Protein AF-A0A930MJV2-F1 (afdb_monomer)

Sequen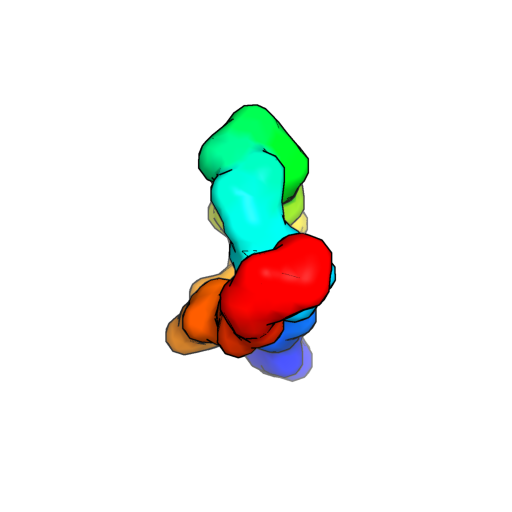ce (30 aa):
MKYLIDSANLDEIRALSEYLPIAGVTSNPS

Solvent-accessible surface area (backbone atoms only — not comparable to full-atom values): 2024 Å² total; per-residue (Å²): 134,75,40,73,44,83,56,83,53,65,68,59,53,51,58,49,54,75,79,43,65,60,76,50,74,43,70,71,95,122

Structure (mmCIF, N/CA/C/O backbone):
data_AF-A0A930MJV2-F1
#
_entry.id   AF-A0A930MJV2-F1
#
loop_
_atom_site.group_PDB
_atom_site.id
_atom_site.type_symbol
_atom_site.label_atom_id
_atom_site.label_alt_id
_atom_site.label_comp_id
_atom_site.label_asym_id
_atom_site.label_entity_id
_atom_site.label_seq_id
_atom_site.pdbx_PDB_ins_code
_atom_site.Cartn_x
_atom_site.Cartn_y
_atom_site.Cartn_z
_atom_site.occupancy
_atom_site.B_iso_or_equiv
_atom_site.a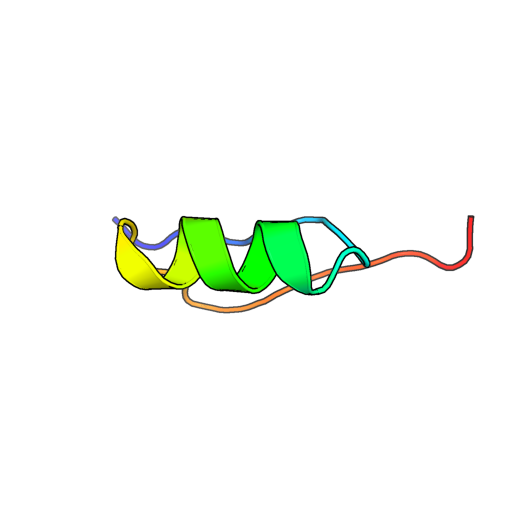uth_seq_id
_atom_site.auth_comp_id
_atom_site.auth_asym_id
_atom_site.auth_atom_id
_atom_site.pdbx_PDB_model_num
ATOM 1 N N . MET A 1 1 ? -13.970 1.057 8.087 1.00 80.12 1 MET A N 1
ATOM 2 C CA . MET A 1 1 ? -14.060 1.024 6.608 1.00 80.12 1 MET A CA 1
ATOM 3 C C . MET A 1 1 ? -12.713 0.578 6.059 1.00 80.12 1 MET A C 1
ATOM 5 O O . MET A 1 1 ? -11.723 0.795 6.743 1.00 80.12 1 MET A O 1
ATOM 9 N N . LYS A 1 2 ? -12.679 -0.092 4.903 1.00 86.56 2 LYS A N 1
ATOM 10 C CA . LYS A 1 2 ? -11.440 -0.538 4.241 1.00 86.56 2 LYS A CA 1
ATOM 11 C C . LYS A 1 2 ? -11.151 0.370 3.041 1.00 86.56 2 LYS A C 1
ATOM 13 O O . LYS A 1 2 ? -12.106 0.804 2.402 1.00 86.56 2 LYS A O 1
ATOM 18 N N . TYR A 1 3 ? -9.877 0.626 2.747 1.00 94.25 3 TYR A N 1
ATOM 19 C CA . TYR A 1 3 ? -9.448 1.520 1.661 1.00 94.25 3 TYR A CA 1
ATOM 20 C C . TYR A 1 3 ? -8.725 0.759 0.542 1.00 94.25 3 TYR A C 1
ATOM 22 O O . TYR A 1 3 ? -8.126 -0.287 0.792 1.00 94.25 3 TYR A O 1
ATOM 30 N N . LEU A 1 4 ? -8.771 1.294 -0.678 1.00 96.88 4 LEU A N 1
ATOM 31 C CA . LEU A 1 4 ? -7.946 0.865 -1.811 1.00 96.88 4 LEU A CA 1
ATOM 32 C C . LEU A 1 4 ? -7.015 2.017 -2.193 1.00 96.88 4 LEU A C 1
ATOM 34 O O . LEU A 1 4 ? -7.447 3.170 -2.173 1.00 96.88 4 LEU A O 1
ATOM 38 N N . ILE A 1 5 ? -5.759 1.704 -2.510 1.00 96.94 5 ILE A N 1
ATOM 39 C CA . ILE A 1 5 ? -4.780 2.684 -3.001 1.00 96.94 5 ILE A CA 1
ATOM 40 C C . ILE A 1 5 ? -4.707 2.565 -4.517 1.00 96.94 5 ILE A C 1
ATOM 42 O O . ILE A 1 5 ? -4.475 1.466 -5.008 1.00 96.94 5 ILE A O 1
ATOM 46 N N . ASP A 1 6 ? -4.856 3.676 -5.232 1.00 97.12 6 ASP A N 1
ATOM 47 C CA . ASP A 1 6 ? -4.627 3.737 -6.676 1.00 97.12 6 ASP A CA 1
ATOM 48 C C . ASP A 1 6 ? -3.301 4.447 -6.957 1.00 97.12 6 ASP A C 1
ATOM 50 O O . ASP A 1 6 ? -3.247 5.666 -7.101 1.00 97.12 6 ASP A O 1
ATOM 54 N N . SER A 1 7 ? -2.207 3.690 -6.916 1.00 96.94 7 SER A N 1
ATOM 55 C CA . SER A 1 7 ? -0.855 4.211 -7.122 1.00 96.94 7 SER A CA 1
ATOM 56 C C . SER A 1 7 ? 0.081 3.084 -7.541 1.00 96.94 7 SER A C 1
ATOM 58 O O . SER A 1 7 ? -0.076 1.935 -7.129 1.00 96.94 7 SER A O 1
ATOM 60 N N . ALA A 1 8 ? 1.085 3.421 -8.350 1.00 97.12 8 ALA A N 1
ATOM 61 C CA . ALA A 1 8 ? 2.215 2.544 -8.656 1.00 97.12 8 ALA A CA 1
ATOM 62 C C . ALA A 1 8 ? 3.475 2.906 -7.843 1.00 97.12 8 ALA A C 1
ATOM 64 O O . ALA A 1 8 ? 4.486 2.206 -7.927 1.00 97.12 8 ALA A O 1
ATOM 65 N N . ASN A 1 9 ? 3.440 3.992 -7.061 1.00 97.56 9 ASN A N 1
ATOM 66 C CA . ASN A 1 9 ? 4.577 4.442 -6.267 1.00 97.56 9 ASN A CA 1
ATOM 67 C C . ASN A 1 9 ? 4.676 3.638 -4.961 1.00 97.56 9 ASN A C 1
ATOM 69 O O . ASN A 1 9 ? 3.812 3.717 -4.088 1.00 97.56 9 ASN A O 1
ATOM 73 N N . LEU A 1 10 ? 5.764 2.882 -4.812 1.00 97.06 10 LEU A N 1
ATOM 74 C CA . LEU A 1 10 ? 5.972 1.998 -3.665 1.00 97.06 10 LEU A CA 1
ATOM 75 C C . LEU A 1 10 ? 6.157 2.747 -2.338 1.00 97.06 10 LEU A C 1
ATOM 77 O O . LEU A 1 10 ? 5.734 2.234 -1.301 1.00 97.06 10 LEU A O 1
ATOM 81 N N . ASP A 1 11 ? 6.745 3.943 -2.355 1.00 98.00 11 ASP A N 1
ATOM 82 C CA . ASP A 1 11 ? 6.951 4.739 -1.141 1.00 98.00 11 ASP A CA 1
ATOM 83 C C . ASP A 1 11 ? 5.616 5.272 -0.609 1.00 98.00 11 ASP A C 1
ATOM 85 O O . ASP A 1 11 ? 5.356 5.231 0.595 1.00 98.00 11 ASP A O 1
ATOM 89 N N . GLU A 1 12 ? 4.729 5.697 -1.512 1.00 96.81 12 GLU A N 1
ATOM 90 C CA . GLU A 1 12 ? 3.374 6.137 -1.173 1.00 96.81 12 GLU A CA 1
ATOM 91 C C . GLU A 1 12 ? 2.525 4.979 -0.635 1.00 96.81 12 GLU A C 1
ATOM 93 O O . GLU A 1 12 ? 1.899 5.104 0.421 1.00 96.81 12 GLU A O 1
ATOM 98 N N . ILE A 1 13 ? 2.549 3.829 -1.320 1.00 97.38 13 ILE A N 1
ATOM 99 C CA . ILE A 1 13 ? 1.835 2.621 -0.883 1.00 97.38 13 ILE A CA 1
ATOM 100 C C . ILE A 1 13 ? 2.289 2.218 0.519 1.00 97.38 13 ILE A C 1
ATOM 102 O O . ILE A 1 13 ? 1.452 1.922 1.375 1.00 97.38 13 ILE A O 1
ATOM 106 N N . ARG A 1 14 ? 3.603 2.228 0.773 1.00 96.88 14 ARG A N 1
ATOM 107 C CA . ARG A 1 14 ? 4.157 1.898 2.086 1.00 96.88 14 ARG A CA 1
ATOM 108 C C . ARG A 1 14 ? 3.670 2.870 3.153 1.00 96.88 14 ARG A C 1
ATOM 110 O O . ARG A 1 14 ? 3.133 2.419 4.161 1.00 96.88 14 ARG A O 1
ATOM 117 N N . ALA A 1 15 ? 3.81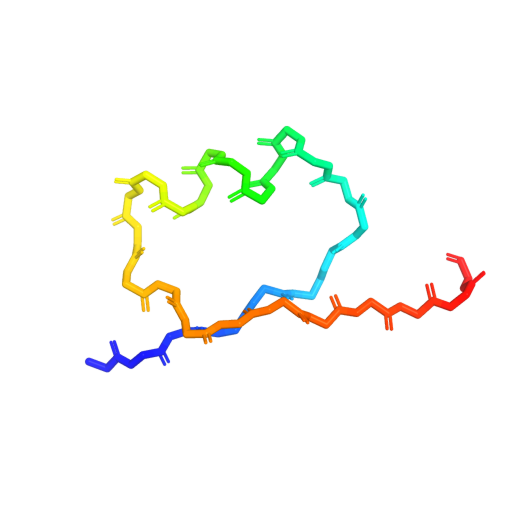9 4.174 2.924 1.00 97.12 15 ALA A N 1
ATOM 118 C CA . ALA A 1 15 ? 3.411 5.187 3.890 1.00 97.12 15 ALA A CA 1
ATOM 119 C C . ALA A 1 15 ? 1.921 5.052 4.240 1.00 97.12 15 ALA A C 1
ATOM 121 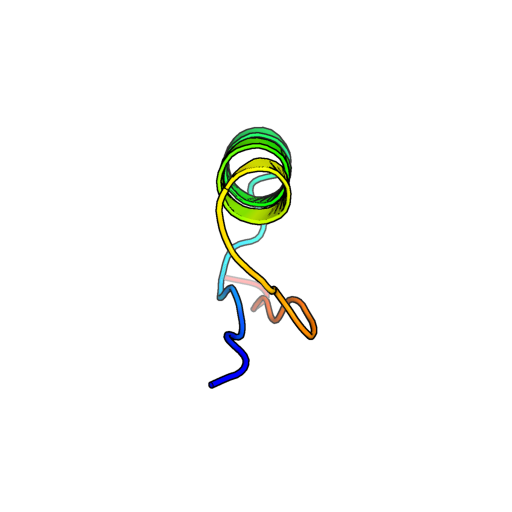O O . ALA A 1 15 ? 1.555 4.99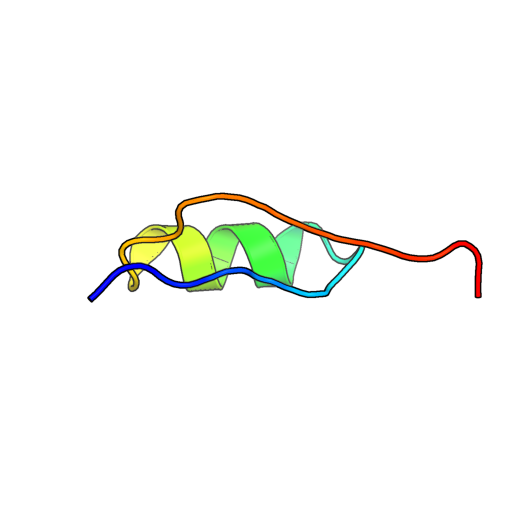3 5.409 1.00 97.12 15 ALA A O 1
ATOM 122 N N . LEU A 1 16 ? 1.047 4.921 3.240 1.00 95.44 16 LEU A N 1
ATOM 123 C CA . LEU A 1 16 ? -0.395 4.791 3.464 1.00 95.44 16 LEU A CA 1
ATOM 124 C C . LEU A 1 16 ? -0.778 3.459 4.126 1.00 95.44 16 LEU A C 1
ATOM 126 O O . LEU A 1 16 ? -1.690 3.435 4.953 1.00 95.44 16 LEU A O 1
ATOM 130 N N . SER A 1 17 ? -0.075 2.368 3.813 1.00 94.88 17 SER A N 1
ATOM 131 C CA . SER A 1 17 ? -0.303 1.060 4.439 1.00 94.88 17 SER A CA 1
ATOM 132 C C . SER A 1 17 ? 0.067 1.025 5.924 1.00 94.88 17 SER A C 1
ATOM 134 O O . SER A 1 17 ? -0.440 0.163 6.641 1.00 94.88 17 SER A O 1
ATOM 136 N N . GLU A 1 18 ? 0.940 1.916 6.394 1.00 95.81 18 GLU A N 1
ATOM 137 C CA . GLU A 1 18 ? 1.319 2.000 7.809 1.00 95.81 18 GLU A CA 1
ATOM 138 C C . GLU A 1 18 ? 0.255 2.730 8.654 1.00 95.81 18 GLU A C 1
ATOM 140 O O . GLU A 1 18 ? 0.094 2.423 9.835 1.00 95.81 18 GLU A O 1
ATOM 145 N N . TYR A 1 19 ? -0.514 3.651 8.058 1.00 94.38 19 TYR A N 1
ATOM 146 C CA . TYR A 1 19 ? -1.484 4.489 8.783 1.00 94.38 19 TYR A CA 1
ATOM 147 C C . TYR A 1 19 ? -2.952 4.125 8.546 1.00 94.38 19 TYR A C 1
ATOM 149 O O . TYR A 1 19 ? -3.807 4.472 9.365 1.00 94.38 19 TYR A O 1
ATOM 157 N N . LEU A 1 20 ? -3.274 3.452 7.438 1.00 94.31 20 LEU A N 1
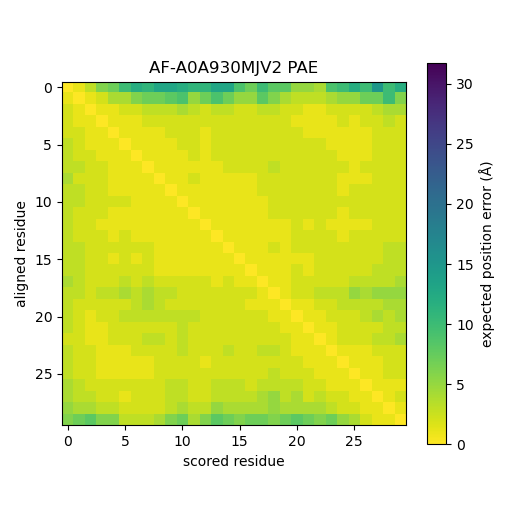ATOM 158 C CA . LEU A 1 20 ? -4.650 3.162 7.038 1.00 94.31 20 LEU A CA 1
ATOM 159 C C . LEU A 1 20 ? -4.892 1.655 6.874 1.00 94.31 20 LEU A C 1
ATOM 161 O O . LEU A 1 20 ? -4.007 0.916 6.450 1.00 94.31 20 LEU A O 1
ATOM 165 N N . PRO A 1 21 ? -6.119 1.172 7.144 1.00 94.75 21 PRO A N 1
ATOM 166 C CA . PRO A 1 21 ? -6.492 -0.220 6.908 1.00 94.75 21 PRO A CA 1
ATOM 167 C C . PRO A 1 21 ? -6.739 -0.478 5.408 1.00 94.75 21 PRO A C 1
ATOM 169 O O . PRO A 1 21 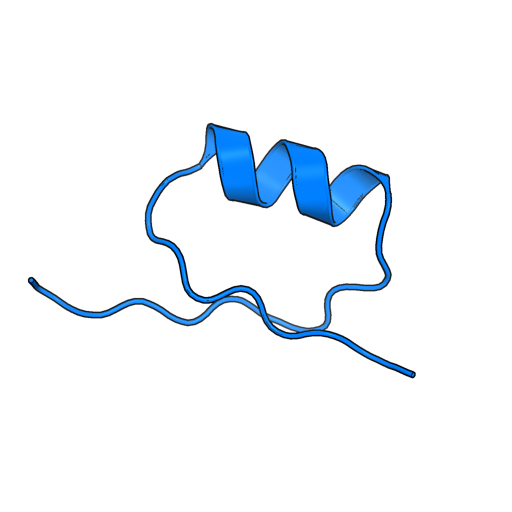? -7.888 -0.571 4.951 1.00 94.75 21 PRO A O 1
ATOM 172 N N . ILE A 1 22 ? -5.651 -0.564 4.639 1.00 96.25 22 ILE A N 1
ATOM 173 C CA . ILE A 1 22 ? -5.654 -0.828 3.195 1.00 96.25 22 ILE A CA 1
ATOM 174 C C . ILE A 1 22 ? -6.015 -2.292 2.921 1.00 96.25 22 ILE A C 1
ATOM 176 O O . ILE A 1 22 ? -5.495 -3.208 3.552 1.00 96.25 22 ILE A O 1
ATOM 180 N N . ALA A 1 23 ? -6.922 -2.522 1.974 1.00 97.06 23 ALA A N 1
ATOM 181 C CA . ALA A 1 23 ? -7.355 -3.854 1.550 1.00 97.06 23 ALA A CA 1
ATOM 182 C C . ALA A 1 23 ? -6.697 -4.330 0.250 1.00 97.06 23 ALA A C 1
ATOM 184 O O . ALA A 1 23 ? -6.746 -5.520 -0.050 1.00 97.06 23 ALA A O 1
ATOM 185 N N . GLY A 1 24 ? -6.115 -3.416 -0.524 1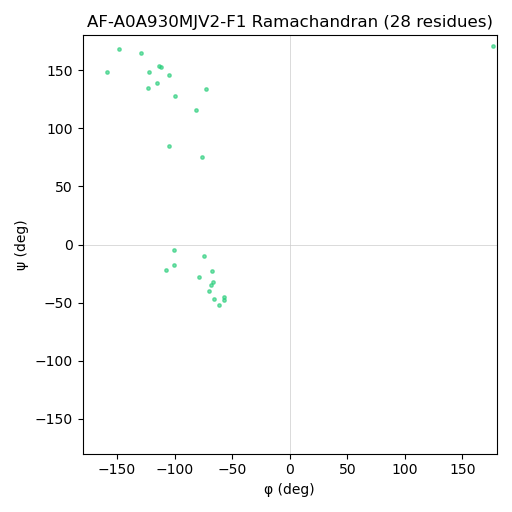.00 96.44 24 GLY A N 1
ATOM 186 C CA . GLY A 1 24 ? -5.481 -3.722 -1.796 1.00 96.44 24 GLY A CA 1
ATOM 187 C C . GLY A 1 24 ? -4.979 -2.472 -2.506 1.00 96.44 24 GLY A C 1
ATOM 188 O O . GLY A 1 24 ? -5.278 -1.345 -2.102 1.00 96.44 24 GLY A O 1
ATOM 189 N N . VAL A 1 25 ? -4.220 -2.708 -3.571 1.00 97.19 25 VAL A N 1
ATOM 190 C CA . VAL A 1 25 ? -3.642 -1.676 -4.431 1.00 97.19 25 VAL A CA 1
ATOM 191 C C . VAL A 1 25 ? -4.110 -1.924 -5.859 1.00 97.19 25 VAL A C 1
ATOM 193 O O . VAL A 1 25 ? -4.102 -3.065 -6.326 1.00 97.19 25 VAL A O 1
ATOM 196 N N . THR A 1 26 ? -4.524 -0.862 -6.535 1.00 97.50 26 THR A N 1
ATOM 197 C CA . THR A 1 26 ? -4.762 -0.819 -7.974 1.00 97.50 26 THR A CA 1
ATOM 198 C C .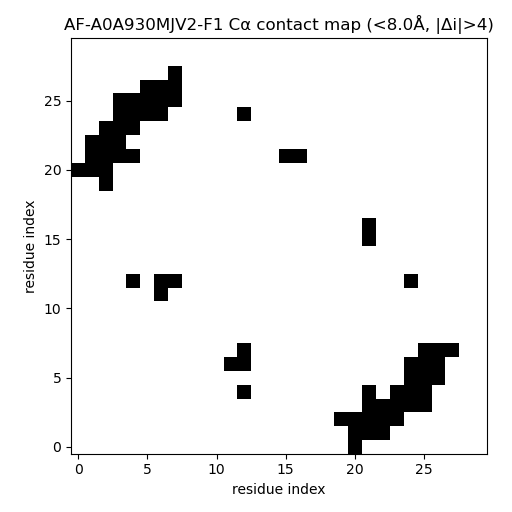 THR A 1 26 ? -3.717 0.075 -8.624 1.00 97.50 26 THR A C 1
ATOM 200 O O . THR A 1 26 ? -3.159 0.973 -7.995 1.00 97.50 26 THR A O 1
ATOM 203 N N . SER A 1 27 ? -3.422 -0.200 -9.885 1.00 96.69 27 SER A N 1
ATOM 204 C CA . SER A 1 27 ? -2.591 0.662 -10.711 1.00 96.69 27 SER A CA 1
ATOM 205 C C . SER A 1 27 ? -3.044 0.555 -12.159 1.00 96.69 27 SER A C 1
ATOM 207 O O . SER A 1 27 ? -3.834 -0.323 -12.528 1.00 96.69 27 SER A O 1
ATOM 209 N N . ASN A 1 28 ? -2.546 1.460 -12.988 1.00 96.38 28 ASN A N 1
ATOM 210 C CA . ASN A 1 28 ? -2.775 1.453 -14.420 1.00 96.38 28 ASN A CA 1
ATOM 211 C C . ASN A 1 28 ? -1.429 1.571 -15.165 1.00 96.38 28 ASN A C 1
ATOM 213 O O . ASN A 1 28 ? -0.417 1.889 -14.542 1.00 96.38 28 ASN A O 1
ATOM 217 N N . PRO A 1 29 ? -1.388 1.267 -16.475 1.00 94.94 29 PRO A N 1
ATOM 218 C CA . PRO A 1 29 ? -0.155 1.362 -17.259 1.00 94.94 29 PRO A CA 1
ATOM 219 C C . PRO A 1 29 ? 0.298 2.784 -17.627 1.00 94.94 29 PRO A C 1
ATOM 221 O O . PRO A 1 29 ? 1.368 2.898 -18.224 1.00 94.94 29 PRO A O 1
ATOM 224 N N . SER A 1 30 ? -0.529 3.819 -17.398 1.00 87.69 30 SER A N 1
ATOM 225 C CA . SER A 1 30 ? -0.168 5.209 -17.735 1.00 87.69 30 SER A CA 1
ATOM 226 C C . SER A 1 30 ? 0.859 5.817 -16.789 1.00 87.69 30 SER A C 1
ATOM 228 O O . SER A 1 30 ? 1.031 5.289 -15.671 1.00 87.69 30 SER A O 1
#

Radius of gyration: 9.11 Å; Cα contacts (8 Å, |Δi|>4): 34; chains: 1; bounding box: 21×10×26 Å

Secondary structure (DSSP, 8-state):
--EEEE---HHHHHHHHHHS-EEEEE----

Foldseek 3Di:
DEDEAEDPDPVVVVVCVVPGRHPYYHYDPD

pLDDT: mean 95.21, std 3.78, range [80.12, 98.0]

Nearest PDB structures (foldseek):
  1ggg-assembly1_B  TM=4.630E-01  e=1.358E+00  Escherichia coli
  4pz2-assembly1_C  TM=6.528E-01  e=4.485E+00  Zea mays
  4pz2-assembly1_D  TM=6.548E-01  e=4.485E+00  Zea mays
  4f3p-assembly1_A  TM=5.068E-01  e=2.942E+00  Burkholderia pseudomallei 1710b